Protein AF-A0A2W2GWB9-F1 (afdb_monomer)

Solvent-accessible surface area (backbone atoms only — not comparable to full-atom values): 9248 Å² total; per-residue (Å²): 59,29,46,49,75,64,19,50,53,48,53,52,51,44,53,74,73,59,57,71,71,45,70,33,27,20,100,53,52,68,44,8,42,50,48,20,54,56,48,25,78,72,70,47,87,78,30,43,37,54,41,55,74,90,44,44,60,66,52,50,63,69,45,68,56,49,50,40,38,51,68,52,32,22,84,94,33,71,53,55,87,60,70,65,84,42,62,55,62,74,22,37,41,37,34,60,52,44,61,44,62,70,31,62,53,48,54,52,34,43,76,50,51,22,50,67,44,52,12,52,62,60,58,36,50,54,48,30,52,50,46,22,72,76,69,74,48,83,57,64,47,67,63,49,41,55,53,51,48,66,63,62,73,47,78,78,75,76,78,75,80,80,74,88,79,135

InterPro domains:
  IPR022893 Shikimate dehydrogenase family [PTHR21089] (1-142)
  IPR036291 NAD(P)-binding domain superfamily [SSF51735] (2-149)
  IPR041121 SDH, C-terminal [PF18317] (121-146)

Radius of gyration: 18.31 Å; Cα contacts (8 Å, |Δi|>4): 247; chains: 1; bounding box: 36×64×38 Å

Sequence (166 aa):
MGAGGGGAAVAYALLNLGVERLTVVDVEPRRAESLARKMDGRFGGSRVHAGLTSDLAALISRADGVVNATPIGMAAHPGVPFSPRLLRSGQWVTDLIYAPAETRLLHEAGKLGCRTINGGGMLVHQAAEAFRHFTGIRADAERMLAHFLSRTARPRALSLSADGRR

Mean predicted aligned error: 5.8 Å

Organism: NCBI:txid2666298

pLDDT: mean 91.96, std 14.72, range [38.88, 98.62]

Secondary structure (DSSP, 8-state):
---SHHHHHHHHHHHHTT-S-EEEE-SSHHHHHHHHHHHHHHH-TT-EEEE-GGGHHHHHTT-SEEEE-SSBTBTTB-S-SS-GGG--TT-EEEES--SSSS-HHHHHHHHTT-EEE-THHHHHHHHHHHHHHHHSPPP-HHHHHHHHHHHHSS------------

Structure (mmCIF, N/CA/C/O backbone):
data_AF-A0A2W2GWB9-F1
#
_entry.id   AF-A0A2W2GWB9-F1
#
loop_
_atom_site.group_PDB
_atom_site.id
_atom_site.type_symbol
_atom_site.label_atom_id
_atom_site.label_alt_id
_atom_site.label_comp_id
_atom_site.label_asym_id
_atom_site.label_entity_id
_atom_site.label_seq_id
_atom_site.pdbx_PDB_ins_code
_atom_site.Cartn_x
_atom_site.Cartn_y
_atom_site.Cartn_z
_atom_site.occupancy
_atom_site.B_iso_or_equiv
_atom_site.auth_seq_id
_atom_site.auth_comp_id
_atom_site.auth_asym_id
_atom_site.auth_atom_id
_atom_site.pdbx_PDB_model_num
ATOM 1 N N . MET A 1 1 ? 5.992 -3.970 -0.033 1.00 97.75 1 MET A N 1
ATOM 2 C CA . MET A 1 1 ? 7.288 -3.287 -0.234 1.00 97.75 1 MET A CA 1
ATOM 3 C C . MET A 1 1 ? 7.350 -2.077 0.676 1.00 97.75 1 MET A C 1
ATOM 5 O O . MET A 1 1 ? 6.459 -1.249 0.579 1.00 97.75 1 MET A O 1
ATOM 9 N N . GLY A 1 2 ? 8.363 -1.968 1.532 1.00 98.12 2 GLY A N 1
ATOM 10 C CA . GLY A 1 2 ? 8.505 -0.901 2.524 1.00 98.12 2 GLY A CA 1
ATOM 11 C C . GLY A 1 2 ? 7.940 -1.288 3.892 1.00 98.12 2 GLY A C 1
ATOM 12 O O . GLY A 1 2 ? 6.787 -1.696 4.006 1.00 98.12 2 GLY A O 1
ATOM 13 N N . ALA A 1 3 ? 8.761 -1.135 4.927 1.00 98.38 3 ALA A N 1
ATOM 14 C CA . ALA A 1 3 ? 8.473 -1.435 6.330 1.00 98.38 3 ALA A CA 1
ATOM 15 C C . ALA A 1 3 ? 8.527 -0.176 7.223 1.00 98.38 3 ALA A C 1
ATOM 17 O O . ALA A 1 3 ? 8.640 -0.271 8.444 1.00 98.38 3 ALA A O 1
ATOM 18 N N . GLY A 1 4 ? 8.452 1.017 6.618 1.00 97.38 4 GLY A N 1
ATOM 19 C CA . GLY A 1 4 ? 8.261 2.282 7.334 1.00 97.38 4 GLY A CA 1
ATOM 20 C C . GLY A 1 4 ? 6.841 2.440 7.899 1.00 97.38 4 GLY A C 1
ATOM 21 O O . GLY A 1 4 ? 6.037 1.512 7.864 1.00 97.38 4 GLY A O 1
ATOM 22 N N . GLY A 1 5 ? 6.500 3.641 8.382 1.00 96.94 5 GLY A N 1
ATOM 23 C CA . GLY A 1 5 ? 5.206 3.910 9.033 1.00 96.94 5 GLY A CA 1
ATOM 24 C C . GLY A 1 5 ? 3.980 3.533 8.189 1.00 96.94 5 GLY A C 1
ATOM 25 O O . GLY A 1 5 ? 3.096 2.830 8.676 1.00 96.94 5 GLY A O 1
ATOM 26 N N . GLY A 1 6 ? 3.957 3.919 6.907 1.00 96.12 6 GLY A N 1
ATOM 27 C CA . GLY A 1 6 ? 2.881 3.537 5.982 1.00 96.12 6 GLY A CA 1
ATOM 28 C C . GLY A 1 6 ? 2.805 2.025 5.750 1.00 96.12 6 GLY A C 1
ATOM 29 O O . GLY A 1 6 ? 1.724 1.444 5.807 1.00 96.12 6 GLY A O 1
ATOM 30 N N . GLY A 1 7 ? 3.956 1.365 5.587 1.00 97.81 7 GLY A N 1
ATOM 31 C CA . GLY A 1 7 ? 4.035 -0.092 5.455 1.00 97.81 7 GLY A CA 1
ATOM 32 C C . GLY A 1 7 ? 3.510 -0.827 6.690 1.00 97.81 7 GLY A C 1
ATOM 33 O O 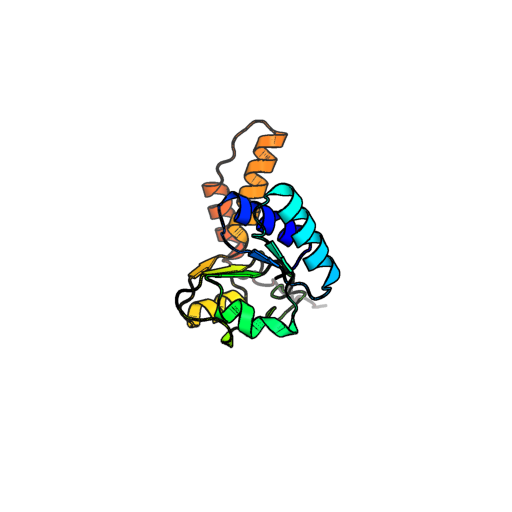. GLY A 1 7 ? 2.776 -1.802 6.557 1.00 97.81 7 GLY A O 1
ATOM 34 N N . ALA A 1 8 ? 3.807 -0.322 7.890 1.00 98.25 8 ALA A N 1
ATOM 35 C CA . ALA A 1 8 ? 3.291 -0.875 9.138 1.00 98.25 8 ALA A CA 1
ATOM 36 C C . ALA A 1 8 ? 1.764 -0.732 9.263 1.00 98.25 8 ALA A C 1
ATOM 38 O O . ALA A 1 8 ? 1.098 -1.681 9.679 1.00 98.25 8 ALA A O 1
ATOM 39 N N . ALA A 1 9 ? 1.204 0.417 8.871 1.00 97.44 9 ALA A N 1
ATOM 40 C CA . ALA A 1 9 ? -0.244 0.634 8.864 1.00 97.44 9 ALA A CA 1
ATOM 41 C C . ALA A 1 9 ? -0.960 -0.299 7.873 1.00 97.44 9 ALA A C 1
ATOM 43 O O . ALA A 1 9 ? -1.984 -0.893 8.208 1.00 97.44 9 ALA A O 1
ATOM 44 N N . VAL A 1 10 ? -0.396 -0.491 6.676 1.00 97.44 10 VAL A N 1
ATOM 45 C CA . VAL A 1 10 ? -0.967 -1.401 5.673 1.00 97.44 10 VAL A CA 1
ATOM 46 C C . VAL A 1 10 ? -0.843 -2.860 6.094 1.00 97.44 10 VAL A C 1
ATOM 48 O O . VAL A 1 10 ? -1.802 -3.610 5.945 1.00 97.44 10 VAL A O 1
ATOM 51 N N . ALA A 1 11 ? 0.301 -3.267 6.650 1.00 98.19 11 ALA A N 1
ATOM 52 C CA . ALA A 1 11 ? 0.482 -4.617 7.175 1.00 98.19 11 ALA A CA 1
ATOM 53 C C . ALA A 1 11 ? -0.590 -4.948 8.221 1.00 98.19 11 ALA A C 1
ATOM 55 O O . ALA A 1 11 ? -1.246 -5.984 8.128 1.00 98.19 11 ALA A O 1
ATOM 56 N N . TYR A 1 12 ? -0.828 -4.024 9.158 1.00 97.94 12 TYR A N 1
ATOM 57 C CA . TYR A 1 12 ? -1.902 -4.142 10.139 1.00 97.94 12 TYR A CA 1
ATOM 58 C C . TYR A 1 12 ? -3.275 -4.288 9.470 1.00 97.94 12 TYR A C 1
ATOM 60 O O . TYR A 1 12 ? -4.035 -5.191 9.815 1.00 97.94 12 TYR A O 1
ATOM 68 N N . ALA A 1 13 ? -3.598 -3.411 8.514 1.00 96.81 13 ALA A N 1
ATOM 69 C CA . ALA A 1 13 ? -4.893 -3.412 7.840 1.00 96.81 13 ALA A CA 1
ATOM 70 C C . ALA A 1 13 ? -5.144 -4.717 7.066 1.00 96.81 13 ALA A C 1
ATOM 72 O O . ALA A 1 13 ? -6.208 -5.313 7.212 1.00 96.81 13 ALA A O 1
ATOM 73 N N . LEU A 1 14 ? -4.158 -5.205 6.306 1.00 97.19 14 LEU A N 1
ATOM 74 C CA . LEU A 1 14 ? -4.260 -6.460 5.554 1.00 97.19 14 LEU A CA 1
ATOM 75 C C . LEU A 1 14 ? -4.466 -7.670 6.474 1.00 97.19 14 LEU A C 1
ATOM 77 O O . LEU A 1 14 ? -5.289 -8.534 6.180 1.00 97.19 14 LEU A O 1
ATOM 81 N N . LEU A 1 15 ? -3.757 -7.724 7.604 1.00 97.75 15 LEU A N 1
ATOM 82 C CA . LEU A 1 15 ? -3.914 -8.804 8.584 1.00 97.75 15 LEU A CA 1
ATOM 83 C C . LEU A 1 15 ? -5.282 -8.787 9.256 1.00 97.75 15 LEU A C 1
ATOM 85 O O . LEU A 1 15 ? -5.863 -9.852 9.469 1.00 97.75 15 LEU A O 1
ATOM 89 N N . ASN A 1 16 ? -5.810 -7.594 9.530 1.00 96.50 16 ASN A N 1
ATOM 90 C CA . ASN A 1 16 ? -7.157 -7.414 10.058 1.00 96.50 16 ASN A CA 1
ATOM 91 C C . ASN A 1 16 ? -8.246 -7.798 9.042 1.00 96.50 16 ASN A C 1
ATOM 93 O O . ASN A 1 16 ? -9.301 -8.281 9.433 1.00 96.50 16 ASN A O 1
ATOM 97 N N . LEU A 1 17 ? -7.984 -7.612 7.745 1.00 96.12 17 LEU A N 1
ATOM 98 C CA . LEU A 1 17 ? -8.861 -8.048 6.652 1.00 96.12 17 LEU A CA 1
ATOM 99 C C . LEU A 1 17 ? -8.757 -9.551 6.347 1.00 96.12 17 LEU A C 1
ATOM 101 O O . LEU A 1 17 ? -9.471 -10.040 5.477 1.00 96.12 17 LEU A O 1
ATOM 105 N N . GLY A 1 18 ? -7.893 -10.285 7.054 1.00 96.19 18 GLY A N 1
ATOM 106 C CA . GLY A 1 18 ? -7.798 -11.737 6.929 1.00 96.19 18 GLY A CA 1
ATOM 107 C C . GLY A 1 18 ? -6.824 -12.227 5.862 1.00 96.19 18 GLY A C 1
ATOM 108 O O . GLY A 1 18 ? -6.967 -13.360 5.419 1.00 96.19 18 GLY A O 1
ATOM 109 N N . VAL A 1 19 ? -5.817 -11.433 5.463 1.00 96.94 19 VAL A N 1
ATOM 110 C CA . VAL A 1 19 ? -4.757 -11.957 4.584 1.00 96.94 19 VAL A CA 1
ATOM 111 C C . VAL A 1 19 ? -4.127 -13.209 5.214 1.00 96.94 19 VAL A C 1
ATOM 113 O O . VAL A 1 19 ? -3.763 -13.217 6.397 1.00 96.94 19 VAL A O 1
ATOM 116 N N . GLU A 1 20 ? -4.030 -14.280 4.430 1.00 96.12 20 GLU A N 1
ATOM 117 C CA . GLU A 1 20 ? -3.523 -15.574 4.901 1.00 96.12 20 GLU A CA 1
ATOM 118 C C . GLU A 1 20 ? -2.000 -15.569 5.039 1.00 96.12 20 GLU A C 1
ATOM 120 O O . GLU A 1 20 ? -1.453 -16.134 5.984 1.00 96.12 20 GLU A O 1
ATOM 125 N N . ARG A 1 21 ? -1.310 -14.891 4.114 1.00 97.50 21 ARG A N 1
ATOM 126 C CA . ARG A 1 21 ? 0.147 -14.761 4.098 1.00 97.50 21 ARG A CA 1
ATOM 127 C C . ARG A 1 21 ? 0.560 -13.356 3.680 1.00 97.50 21 ARG A C 1
ATOM 129 O O . ARG A 1 21 ? 0.237 -12.902 2.586 1.00 97.50 21 ARG A O 1
ATOM 136 N N . LEU A 1 22 ? 1.336 -12.691 4.529 1.00 98.38 22 LEU A N 1
ATOM 137 C CA . LEU A 1 22 ? 1.924 -11.383 4.272 1.00 98.38 22 LEU A CA 1
ATOM 138 C C . LEU A 1 22 ? 3.450 -11.482 4.294 1.00 98.38 22 LEU A C 1
ATOM 140 O O . LEU A 1 22 ? 4.042 -11.768 5.331 1.00 98.38 22 LEU A O 1
ATOM 144 N N . THR A 1 23 ? 4.100 -11.165 3.175 1.00 98.62 23 THR A N 1
ATOM 145 C CA . THR A 1 23 ? 5.557 -10.990 3.142 1.00 98.62 23 THR A CA 1
ATOM 146 C C . THR A 1 23 ? 5.911 -9.510 3.076 1.00 98.62 23 THR A C 1
ATOM 148 O O . THR A 1 23 ? 5.531 -8.797 2.145 1.00 98.62 23 THR A O 1
ATOM 151 N N . VAL A 1 24 ? 6.666 -9.043 4.066 1.00 98.62 24 VAL A N 1
ATOM 152 C CA . VAL A 1 24 ? 7.216 -7.691 4.124 1.00 98.62 24 VAL A CA 1
ATOM 153 C C . VAL A 1 24 ? 8.633 -7.725 3.565 1.00 98.62 24 VAL A C 1
ATOM 155 O O . VAL A 1 24 ? 9.454 -8.523 3.999 1.00 98.62 24 VAL A O 1
ATOM 158 N N . VAL A 1 25 ? 8.928 -6.834 2.623 1.00 98.62 25 VAL A N 1
ATOM 159 C CA . VAL A 1 25 ? 10.274 -6.642 2.068 1.00 98.62 25 VAL A CA 1
ATOM 160 C C . VAL A 1 25 ? 10.629 -5.171 2.183 1.00 98.62 25 VAL A C 1
ATOM 162 O O . VAL A 1 25 ? 9.804 -4.315 1.850 1.00 98.62 25 VAL A O 1
ATOM 165 N N . ASP A 1 26 ? 11.843 -4.885 2.631 1.00 98.56 26 ASP A N 1
ATOM 166 C CA . ASP A 1 26 ? 12.415 -3.545 2.730 1.00 98.56 26 ASP A CA 1
ATOM 167 C C . ASP A 1 26 ? 13.875 -3.584 2.256 1.00 98.56 26 ASP A C 1
ATOM 169 O O . ASP A 1 26 ? 14.515 -4.635 2.307 1.00 98.56 26 ASP A O 1
ATOM 173 N N . VAL A 1 27 ? 14.394 -2.450 1.779 1.00 97.12 27 VAL A N 1
ATOM 174 C CA . VAL A 1 27 ? 15.810 -2.319 1.395 1.00 97.12 27 VAL A CA 1
ATOM 175 C C . VAL A 1 27 ? 16.739 -2.463 2.599 1.00 97.12 27 VAL A C 1
ATOM 177 O O . VAL A 1 27 ? 17.893 -2.840 2.430 1.00 97.12 27 VAL A O 1
ATOM 180 N N . GLU A 1 28 ? 16.231 -2.203 3.807 1.00 97.88 28 GLU A N 1
ATOM 181 C CA . GLU A 1 28 ? 16.879 -2.529 5.071 1.00 97.88 28 GLU A CA 1
ATOM 182 C C . GLU A 1 28 ? 16.205 -3.773 5.691 1.00 97.88 28 GLU A C 1
ATOM 184 O O . GLU A 1 28 ? 15.169 -3.642 6.355 1.00 97.88 28 GLU A O 1
ATOM 189 N N . PRO A 1 29 ? 16.771 -4.991 5.527 1.00 97.81 29 PRO A N 1
ATOM 190 C CA . PRO A 1 29 ? 16.120 -6.248 5.920 1.00 97.81 29 PRO A CA 1
ATOM 191 C C . PRO A 1 29 ? 15.658 -6.281 7.382 1.00 97.81 29 PRO A C 1
ATOM 193 O O . PRO A 1 29 ? 14.567 -6.758 7.693 1.00 97.81 29 PRO A O 1
ATOM 196 N N . ARG A 1 30 ? 16.433 -5.657 8.279 1.00 98.38 30 ARG A N 1
ATOM 197 C CA . ARG A 1 30 ? 16.106 -5.551 9.709 1.00 98.38 30 ARG A CA 1
ATOM 198 C C . ARG A 1 30 ? 14.765 -4.858 9.972 1.00 98.38 30 ARG A C 1
ATOM 200 O O . ARG A 1 30 ? 14.088 -5.205 10.941 1.00 98.38 30 ARG A O 1
ATOM 207 N N . ARG A 1 31 ? 14.349 -3.899 9.133 1.00 98.50 31 ARG A N 1
ATOM 208 C CA . ARG A 1 31 ? 13.034 -3.245 9.262 1.00 98.50 31 ARG A CA 1
ATOM 209 C C . ARG A 1 31 ? 11.904 -4.204 8.921 1.00 98.50 31 ARG A C 1
ATOM 211 O O . ARG A 1 31 ? 10.921 -4.258 9.658 1.00 98.50 31 ARG A O 1
ATOM 218 N N . ALA A 1 32 ? 12.059 -4.977 7.846 1.00 98.56 32 ALA A N 1
ATOM 219 C CA . ALA A 1 32 ? 11.087 -5.991 7.453 1.00 98.56 32 ALA A CA 1
ATOM 220 C C . ALA A 1 32 ? 10.944 -7.073 8.532 1.00 98.56 32 ALA A C 1
ATOM 222 O O . ALA A 1 32 ? 9.827 -7.390 8.932 1.00 98.56 32 ALA A O 1
ATOM 223 N N . GLU A 1 33 ? 12.060 -7.568 9.071 1.00 98.50 33 GLU A N 1
ATOM 224 C CA . GLU A 1 33 ? 12.075 -8.519 10.187 1.00 98.50 33 GLU A CA 1
ATOM 225 C C . GLU A 1 33 ? 11.399 -7.970 11.446 1.00 98.50 33 GLU A C 1
ATOM 227 O O . GLU A 1 33 ? 10.586 -8.653 12.069 1.00 98.50 33 GLU A O 1
ATOM 232 N N . SER A 1 34 ? 11.721 -6.731 11.824 1.00 98.50 34 SER A N 1
ATOM 233 C CA . SER A 1 34 ? 11.127 -6.077 12.991 1.00 98.50 34 SER A CA 1
ATOM 234 C C . SER A 1 34 ? 9.615 -5.918 12.834 1.00 98.50 34 SER A C 1
ATOM 236 O O . SER A 1 34 ? 8.855 -6.265 13.742 1.00 98.50 34 SER A O 1
ATOM 238 N N . LEU A 1 35 ? 9.160 -5.464 11.660 1.00 98.50 35 LEU A N 1
ATOM 239 C CA . LEU A 1 35 ? 7.737 -5.338 11.369 1.00 98.50 35 LEU A CA 1
ATOM 240 C C . LEU A 1 35 ? 7.042 -6.705 11.359 1.00 98.50 35 LEU A C 1
ATOM 242 O O . LEU A 1 35 ? 5.979 -6.835 11.963 1.00 98.50 35 LEU A O 1
ATOM 246 N N . ALA A 1 36 ? 7.645 -7.722 10.740 1.00 98.25 36 ALA A N 1
ATOM 247 C CA . ALA A 1 36 ? 7.091 -9.071 10.705 1.00 98.25 36 ALA A CA 1
ATOM 248 C C . ALA A 1 36 ? 6.914 -9.646 12.117 1.00 98.25 36 ALA A C 1
ATOM 250 O O . ALA A 1 36 ? 5.809 -10.056 12.459 1.00 98.25 36 ALA A O 1
ATOM 251 N N . ARG A 1 37 ? 7.944 -9.567 12.975 1.00 98.00 37 ARG A N 1
ATOM 252 C CA . ARG A 1 37 ? 7.853 -9.991 14.385 1.00 98.00 37 ARG A CA 1
ATOM 253 C C . ARG A 1 37 ? 6.771 -9.234 15.149 1.00 98.00 37 ARG A C 1
ATOM 255 O O . ARG A 1 37 ? 6.009 -9.837 15.897 1.00 98.00 37 ARG A O 1
ATOM 262 N N . LYS A 1 38 ? 6.682 -7.913 14.960 1.00 97.81 38 LYS A N 1
ATOM 263 C CA . LYS A 1 38 ? 5.669 -7.082 15.626 1.00 97.81 38 LYS A CA 1
ATOM 264 C C . LYS A 1 38 ? 4.249 -7.473 15.215 1.00 97.81 38 LYS A C 1
ATOM 266 O O . LYS A 1 38 ? 3.356 -7.494 16.058 1.00 97.81 38 LYS A O 1
ATOM 271 N N . MET A 1 39 ? 4.030 -7.735 13.929 1.00 98.00 39 MET A N 1
ATOM 272 C CA . 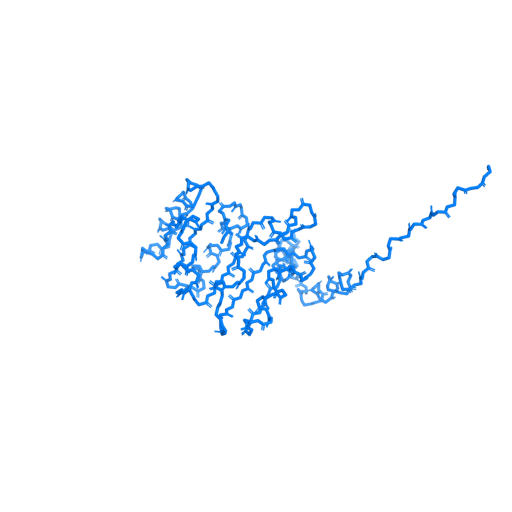MET A 1 39 ? 2.720 -8.137 13.422 1.00 98.00 39 MET A CA 1
ATOM 273 C C . MET A 1 39 ? 2.368 -9.567 13.839 1.00 98.00 39 MET A C 1
ATOM 275 O O . MET A 1 39 ? 1.242 -9.799 14.269 1.00 98.00 39 MET A O 1
ATOM 279 N N . ASP A 1 40 ? 3.323 -10.497 13.790 1.00 95.94 40 ASP A N 1
ATOM 280 C CA . ASP A 1 40 ? 3.122 -11.878 14.238 1.00 95.94 40 ASP A CA 1
ATOM 281 C C . ASP A 1 40 ? 2.789 -11.941 15.735 1.00 95.94 40 ASP A C 1
ATOM 283 O O . ASP A 1 40 ? 1.787 -12.537 16.116 1.00 95.94 40 ASP A O 1
ATOM 287 N N . GLY A 1 41 ? 3.512 -11.196 16.579 1.00 96.06 41 GLY A N 1
ATOM 288 C CA . GLY A 1 41 ? 3.202 -11.099 18.009 1.00 96.06 41 GLY A CA 1
ATOM 289 C C . GLY A 1 41 ? 1.822 -10.502 18.321 1.00 96.06 41 GLY A C 1
ATOM 290 O O . GLY A 1 41 ? 1.304 -10.706 19.416 1.00 96.06 41 GLY A O 1
ATOM 291 N N . ARG A 1 42 ? 1.206 -9.772 17.379 1.00 95.81 42 ARG A N 1
ATOM 292 C CA . ARG A 1 42 ? -0.130 -9.181 17.551 1.00 95.81 42 ARG A CA 1
ATOM 293 C C . ARG A 1 42 ? -1.256 -10.043 16.988 1.00 95.81 42 ARG A C 1
ATOM 295 O O . ARG A 1 42 ? -2.324 -10.097 17.588 1.00 95.81 42 ARG A O 1
ATOM 302 N N . PHE A 1 43 ? -1.053 -10.628 15.815 1.00 95.12 43 PHE A N 1
ATOM 303 C CA . PHE A 1 43 ? -2.100 -11.337 15.078 1.00 95.12 43 PHE A CA 1
ATOM 304 C C . PHE A 1 43 ? -1.987 -12.861 15.177 1.00 95.12 43 PHE A C 1
ATOM 306 O O . PHE A 1 43 ? -2.949 -13.548 14.833 1.00 95.12 43 PHE A O 1
ATOM 313 N N . GLY A 1 44 ? -0.841 -13.379 15.627 1.00 88.69 44 GLY A N 1
ATOM 314 C CA . GLY A 1 44 ? -0.540 -14.803 15.710 1.00 88.69 44 GLY A CA 1
ATOM 315 C C . GLY A 1 44 ? -0.601 -15.537 14.366 1.00 88.69 44 GLY A C 1
ATOM 316 O O . GLY A 1 44 ? -0.840 -14.967 13.295 1.00 88.69 44 GLY A O 1
ATOM 317 N N . GLY A 1 45 ? -0.413 -16.855 14.438 1.00 82.62 45 GLY A N 1
ATOM 318 C CA . GLY A 1 45 ? -0.654 -17.768 13.320 1.00 82.62 45 GLY A CA 1
ATOM 319 C C . GLY A 1 45 ? 0.446 -17.824 12.260 1.00 82.62 45 GLY A C 1
ATOM 320 O O . GLY A 1 45 ? 0.206 -18.404 11.206 1.00 82.62 45 GLY A O 1
ATOM 321 N N . SER A 1 46 ? 1.627 -17.237 12.500 1.00 88.94 46 SER A N 1
ATOM 322 C CA . SER A 1 46 ? 2.785 -17.326 11.594 1.00 88.94 46 SER A CA 1
ATOM 323 C C . SER A 1 46 ? 2.483 -16.866 10.163 1.00 88.94 46 SER A C 1
ATOM 325 O O . SER A 1 46 ? 3.067 -17.359 9.199 1.00 88.94 46 SER A O 1
ATOM 327 N N . ARG A 1 47 ? 1.560 -15.906 10.026 1.00 94.56 47 ARG A N 1
ATOM 328 C CA . ARG A 1 47 ? 1.080 -15.383 8.737 1.00 94.56 47 ARG A CA 1
ATOM 329 C C . ARG A 1 47 ? 1.984 -14.306 8.148 1.00 94.56 47 ARG A C 1
ATOM 331 O O . ARG A 1 47 ? 1.792 -13.917 6.998 1.00 94.56 47 ARG A O 1
ATOM 338 N N . VAL A 1 48 ? 2.934 -13.782 8.923 1.00 97.75 48 VAL A N 1
ATOM 339 C CA . VAL A 1 48 ? 3.776 -12.650 8.519 1.00 97.75 48 VAL A CA 1
ATOM 340 C C . VAL A 1 48 ? 5.228 -13.077 8.425 1.00 97.75 48 VAL A C 1
ATOM 342 O O . VAL A 1 48 ? 5.794 -13.619 9.370 1.00 97.75 48 VAL A O 1
ATOM 345 N N . HIS A 1 49 ? 5.851 -12.784 7.291 1.00 98.00 49 HIS A N 1
ATOM 346 C CA . HIS A 1 49 ? 7.237 -13.136 7.017 1.00 98.00 49 HIS A CA 1
ATOM 347 C C . HIS A 1 49 ? 8.020 -11.911 6.562 1.00 98.00 49 HIS A C 1
ATOM 349 O O . HIS A 1 49 ? 7.492 -11.046 5.863 1.00 98.00 49 HIS A O 1
ATOM 355 N N . ALA A 1 50 ? 9.300 -11.862 6.912 1.00 98.31 50 ALA A N 1
ATOM 356 C CA . ALA A 1 50 ? 10.242 -10.970 6.256 1.00 98.31 50 ALA A CA 1
ATOM 357 C C . ALA A 1 50 ? 10.821 -11.675 5.026 1.00 98.31 50 ALA A C 1
ATOM 359 O O . ALA A 1 50 ? 11.168 -12.851 5.094 1.00 98.31 50 ALA A O 1
ATOM 360 N N . GLY A 1 51 ? 10.893 -10.964 3.907 1.00 97.75 51 GLY A N 1
ATOM 361 C CA . GLY A 1 51 ? 11.563 -11.411 2.691 1.00 97.75 51 GLY A CA 1
ATOM 362 C C . GLY A 1 51 ? 12.716 -10.482 2.330 1.00 97.75 51 GLY A C 1
ATOM 363 O O . GLY A 1 51 ? 12.764 -9.331 2.774 1.00 97.75 51 GLY A O 1
ATOM 364 N N . LEU A 1 52 ? 13.629 -10.978 1.499 1.00 98.00 52 LEU A N 1
ATOM 365 C CA . LEU A 1 52 ? 14.756 -10.204 0.992 1.00 98.00 52 LEU A CA 1
ATOM 366 C C . LEU A 1 52 ? 14.436 -9.593 -0.372 1.00 98.00 52 LEU A C 1
ATOM 368 O O . LEU A 1 52 ? 13.614 -10.098 -1.140 1.00 98.00 52 LEU A O 1
ATOM 372 N N . THR A 1 53 ? 15.128 -8.506 -0.703 1.00 96.69 53 THR A N 1
ATOM 373 C CA . THR A 1 53 ? 15.035 -7.876 -2.027 1.00 96.69 53 THR A CA 1
ATOM 374 C C . THR A 1 53 ? 15.529 -8.797 -3.148 1.00 96.69 53 THR A C 1
ATOM 376 O O . THR A 1 53 ? 15.010 -8.724 -4.260 1.00 96.69 53 THR A O 1
ATOM 379 N N . SER A 1 54 ? 16.467 -9.706 -2.855 1.00 96.94 54 SER A N 1
ATOM 380 C CA . SER A 1 54 ? 16.930 -10.755 -3.778 1.00 96.94 54 SER A CA 1
ATOM 381 C C . SER A 1 54 ? 15.820 -11.719 -4.198 1.00 96.94 54 SER A C 1
ATOM 383 O O . SER A 1 54 ? 15.860 -12.259 -5.301 1.00 96.94 54 SER A O 1
ATOM 385 N N . ASP A 1 55 ? 14.801 -11.894 -3.356 1.00 97.12 55 ASP A N 1
ATOM 386 C CA . ASP A 1 55 ? 13.773 -12.921 -3.537 1.00 97.12 55 ASP A CA 1
ATOM 387 C C . ASP A 1 55 ? 12.508 -12.366 -4.205 1.00 97.12 55 ASP A C 1
ATOM 389 O O . ASP A 1 55 ? 11.531 -13.092 -4.404 1.00 97.12 55 ASP A O 1
ATOM 393 N N . LEU A 1 56 ? 12.501 -11.079 -4.579 1.00 96.88 56 LEU A N 1
ATOM 394 C CA . LEU A 1 56 ? 11.315 -10.388 -5.095 1.00 96.88 56 LEU A CA 1
ATOM 395 C C . LEU A 1 56 ? 10.669 -11.100 -6.279 1.00 96.88 56 LEU A C 1
ATOM 397 O O . LEU A 1 56 ? 9.445 -11.160 -6.347 1.00 96.88 56 LEU A O 1
ATOM 401 N N . ALA A 1 57 ? 11.463 -11.667 -7.188 1.00 97.06 57 ALA A N 1
ATOM 402 C CA . ALA A 1 57 ? 10.928 -12.409 -8.324 1.00 97.06 57 ALA A CA 1
ATOM 403 C C . ALA A 1 57 ? 10.087 -13.615 -7.872 1.00 97.06 57 ALA A C 1
ATOM 405 O O . ALA A 1 57 ? 8.963 -13.800 -8.339 1.00 97.06 57 ALA A O 1
ATOM 406 N N . ALA A 1 58 ? 10.586 -14.402 -6.917 1.00 97.44 58 ALA A N 1
ATOM 407 C CA . ALA A 1 58 ? 9.875 -15.559 -6.379 1.00 97.44 58 ALA A CA 1
ATOM 408 C C . ALA A 1 58 ? 8.661 -15.151 -5.526 1.00 97.44 58 ALA A C 1
ATOM 410 O O . ALA A 1 58 ? 7.607 -15.777 -5.613 1.00 97.44 58 ALA A O 1
ATOM 411 N N . LEU A 1 59 ? 8.787 -14.085 -4.733 1.00 97.88 59 LEU A N 1
ATOM 412 C CA . LEU A 1 59 ? 7.712 -13.597 -3.866 1.00 97.88 59 LEU A CA 1
ATOM 413 C C . LEU A 1 59 ? 6.551 -13.005 -4.675 1.00 97.88 59 LEU A C 1
ATOM 415 O O . LEU A 1 59 ? 5.397 -13.387 -4.484 1.00 97.88 59 LEU A O 1
ATOM 419 N N . ILE A 1 60 ? 6.845 -12.113 -5.624 1.00 97.88 60 ILE A N 1
ATOM 420 C CA . ILE A 1 60 ? 5.829 -11.456 -6.457 1.00 97.88 60 ILE A CA 1
ATOM 421 C C . ILE A 1 60 ? 5.174 -12.465 -7.405 1.00 97.88 60 ILE A C 1
ATOM 423 O O . ILE A 1 60 ? 3.958 -12.414 -7.602 1.00 97.88 60 ILE A O 1
ATOM 427 N N . SER A 1 61 ? 5.941 -13.423 -7.944 1.00 95.12 61 SER A N 1
ATOM 428 C CA . SER A 1 61 ? 5.408 -14.468 -8.833 1.00 95.12 61 SER A CA 1
ATOM 429 C C . SER A 1 61 ? 4.434 -15.443 -8.152 1.00 95.12 61 SER A C 1
ATOM 431 O O . SER A 1 61 ? 3.755 -16.203 -8.839 1.00 95.12 61 SER A O 1
ATOM 433 N N . ARG A 1 62 ? 4.337 -15.429 -6.817 1.00 95.25 62 ARG A N 1
ATOM 434 C CA . ARG A 1 62 ? 3.450 -16.310 -6.035 1.00 95.25 62 ARG A CA 1
ATOM 435 C C . ARG A 1 62 ? 2.355 -15.572 -5.271 1.00 95.25 62 ARG A C 1
ATOM 437 O O .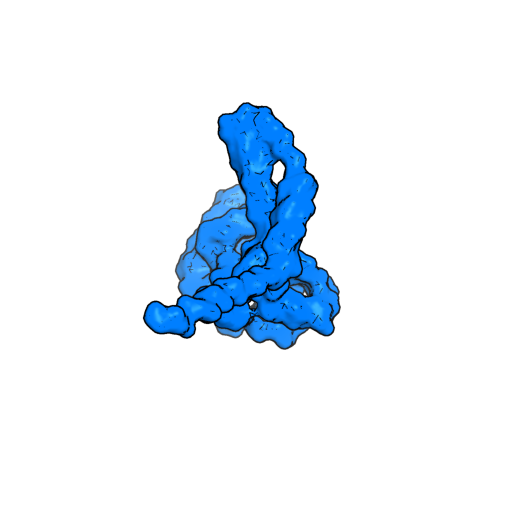 ARG A 1 62 ? 1.422 -16.214 -4.815 1.00 95.25 62 ARG A O 1
ATOM 444 N N . ALA A 1 63 ? 2.460 -14.254 -5.128 1.00 97.81 63 ALA A N 1
ATOM 445 C CA . ALA A 1 63 ? 1.464 -13.453 -4.426 1.00 97.81 63 ALA A CA 1
ATOM 446 C C . ALA A 1 63 ? 0.200 -13.232 -5.272 1.00 97.81 63 ALA A C 1
ATOM 448 O O . ALA A 1 63 ? 0.279 -13.160 -6.502 1.00 97.81 63 ALA A O 1
ATOM 449 N N . ASP A 1 64 ? -0.938 -13.022 -4.612 1.00 98.31 64 ASP A N 1
ATOM 450 C CA . ASP A 1 64 ? -2.182 -12.557 -5.246 1.00 98.31 64 ASP A CA 1
ATOM 451 C C . ASP A 1 64 ? -2.182 -11.042 -5.483 1.00 98.31 64 ASP A C 1
ATOM 453 O O . ASP A 1 64 ? -2.882 -10.532 -6.361 1.00 98.31 64 ASP A O 1
ATOM 457 N N . GLY A 1 65 ? -1.359 -10.306 -4.733 1.00 98.19 65 GLY A N 1
ATOM 458 C CA . GLY A 1 65 ? -1.148 -8.891 -4.977 1.00 98.19 65 GLY A CA 1
ATOM 459 C C . GLY A 1 65 ? 0.021 -8.270 -4.230 1.00 98.19 65 GLY A C 1
ATOM 460 O O . GLY A 1 65 ? 0.687 -8.909 -3.414 1.00 98.19 65 GLY A O 1
ATOM 461 N N . VAL A 1 66 ? 0.305 -7.016 -4.576 1.00 98.38 66 VAL A N 1
ATOM 462 C CA . VAL A 1 66 ? 1.502 -6.295 -4.135 1.00 98.38 66 VAL A CA 1
ATOM 463 C C . VAL A 1 66 ? 1.146 -4.881 -3.692 1.00 98.38 66 VAL A C 1
ATOM 465 O O . VAL A 1 66 ? 0.444 -4.155 -4.391 1.00 98.38 66 VAL A O 1
ATOM 468 N N . VAL A 1 67 ? 1.695 -4.469 -2.548 1.00 98.50 67 VAL A N 1
ATOM 469 C CA . VAL A 1 67 ? 1.622 -3.089 -2.051 1.00 98.50 67 VAL A CA 1
ATOM 470 C C . VAL A 1 67 ? 2.983 -2.405 -2.176 1.00 98.50 67 VAL A C 1
ATOM 472 O O . VAL A 1 67 ? 3.974 -2.891 -1.612 1.00 98.50 67 VAL A O 1
ATOM 475 N N . ASN A 1 68 ? 3.030 -1.247 -2.835 1.00 98.50 68 ASN A N 1
ATOM 476 C CA . ASN A 1 68 ? 4.120 -0.286 -2.688 1.00 98.50 68 ASN A CA 1
ATOM 477 C C . ASN A 1 68 ? 3.831 0.681 -1.532 1.00 98.50 68 ASN A C 1
ATOM 479 O O . ASN A 1 68 ? 2.938 1.513 -1.620 1.00 98.50 68 ASN A O 1
ATOM 483 N N . ALA A 1 69 ? 4.607 0.572 -0.457 1.00 98.19 69 ALA A N 1
ATOM 484 C CA . ALA A 1 69 ? 4.635 1.505 0.669 1.00 98.19 69 ALA A CA 1
ATOM 485 C C . ALA A 1 69 ? 6.002 2.213 0.783 1.00 98.19 69 ALA A C 1
ATOM 487 O O . ALA A 1 69 ? 6.380 2.688 1.855 1.00 98.19 69 ALA A O 1
ATOM 488 N N . THR A 1 70 ? 6.771 2.238 -0.310 1.00 98.12 70 THR A N 1
ATOM 489 C CA . THR A 1 70 ? 8.025 2.995 -0.432 1.00 98.12 70 THR A CA 1
ATOM 490 C C . THR A 1 70 ? 7.755 4.343 -1.108 1.00 98.12 70 THR A C 1
ATOM 492 O O . THR A 1 70 ? 6.729 4.490 -1.769 1.00 98.12 70 THR A O 1
ATOM 495 N N . PRO A 1 71 ? 8.668 5.325 -1.015 1.00 97.00 71 PRO A N 1
ATOM 496 C CA . PRO A 1 71 ? 8.518 6.570 -1.765 1.00 97.00 71 PRO A CA 1
ATOM 497 C C . PRO A 1 71 ? 8.822 6.420 -3.269 1.00 97.00 71 PRO A C 1
ATOM 499 O O . PRO A 1 71 ? 8.612 7.366 -4.024 1.00 97.00 71 PRO A O 1
ATOM 502 N N . ILE A 1 72 ? 9.326 5.266 -3.730 1.00 98.00 72 ILE A N 1
ATOM 503 C CA . ILE A 1 72 ? 9.718 5.065 -5.131 1.00 98.00 72 ILE A CA 1
ATOM 504 C C . ILE A 1 72 ? 8.478 5.095 -6.029 1.00 98.00 72 ILE A C 1
ATOM 506 O O . ILE A 1 72 ? 7.590 4.255 -5.895 1.00 98.00 72 ILE A O 1
ATOM 510 N N . GLY A 1 73 ? 8.443 6.054 -6.952 1.00 96.75 73 GLY A N 1
ATOM 511 C CA . GLY A 1 73 ? 7.290 6.399 -7.786 1.00 96.75 73 GLY A CA 1
ATOM 512 C C . GLY A 1 73 ? 6.825 7.849 -7.595 1.00 96.75 73 GLY A C 1
ATOM 513 O O . GLY A 1 73 ? 6.103 8.371 -8.443 1.00 96.75 73 GLY A O 1
ATOM 514 N N . MET A 1 74 ? 7.260 8.519 -6.520 1.00 95.81 74 MET A N 1
ATOM 515 C CA . MET A 1 74 ? 7.023 9.949 -6.297 1.00 95.81 74 MET A CA 1
ATOM 516 C C . MET A 1 74 ? 7.882 10.801 -7.239 1.00 95.81 74 MET A C 1
ATOM 518 O O . MET A 1 74 ? 8.950 10.377 -7.670 1.00 95.81 74 MET A O 1
ATOM 522 N N . ALA A 1 75 ? 7.488 12.056 -7.478 1.00 93.06 75 ALA A N 1
ATOM 523 C CA . ALA A 1 75 ? 8.287 12.991 -8.282 1.00 93.06 75 ALA A CA 1
ATOM 524 C C . ALA A 1 75 ? 9.719 13.189 -7.737 1.00 93.06 75 ALA A C 1
ATOM 526 O O . ALA A 1 75 ? 10.668 13.255 -8.512 1.00 93.06 75 ALA A O 1
ATOM 527 N N . ALA A 1 76 ? 9.880 13.228 -6.409 1.00 95.44 76 ALA A N 1
ATOM 528 C CA . ALA A 1 76 ? 11.187 13.329 -5.747 1.00 95.44 76 ALA A CA 1
ATOM 529 C C . ALA A 1 76 ? 11.985 12.008 -5.744 1.00 95.44 76 ALA A C 1
ATOM 531 O O . ALA A 1 76 ? 13.182 12.008 -5.475 1.00 95.44 76 ALA A O 1
ATOM 532 N N . HIS A 1 77 ? 11.329 10.884 -6.038 1.00 96.44 77 HIS A N 1
ATOM 533 C CA . HIS A 1 77 ? 11.909 9.542 -6.018 1.00 96.44 77 HIS A CA 1
ATOM 534 C C . HIS A 1 77 ? 11.422 8.754 -7.244 1.00 96.44 77 HIS A C 1
ATOM 536 O O . HIS A 1 77 ? 10.647 7.801 -7.105 1.00 96.44 77 HIS A O 1
ATOM 542 N N . PRO A 1 78 ? 11.808 9.174 -8.461 1.00 95.56 78 PRO A N 1
ATOM 543 C CA . PRO A 1 78 ? 11.287 8.590 -9.688 1.00 95.56 78 PRO A CA 1
ATOM 544 C C . PRO A 1 78 ? 11.709 7.123 -9.833 1.00 95.56 78 PRO A C 1
ATOM 546 O O . PRO A 1 78 ? 12.769 6.713 -9.365 1.00 95.56 78 PRO A O 1
ATOM 549 N N . GLY A 1 79 ? 10.895 6.334 -10.536 1.00 96.69 79 GLY A N 1
ATOM 550 C CA . GLY A 1 79 ? 11.197 4.937 -10.845 1.00 96.69 79 GLY A CA 1
ATOM 551 C C . GLY A 1 79 ? 10.086 3.978 -10.440 1.00 96.69 79 GLY A C 1
ATOM 552 O O . GLY A 1 79 ? 8.916 4.352 -10.372 1.00 96.69 79 GLY A O 1
ATOM 553 N N . VAL A 1 80 ? 10.467 2.721 -10.225 1.00 97.69 80 VAL A N 1
ATOM 554 C CA . VAL A 1 80 ? 9.590 1.635 -9.772 1.00 97.69 80 VAL A CA 1
ATOM 555 C C . VAL A 1 80 ? 10.300 0.853 -8.662 1.00 97.69 80 VAL A C 1
ATOM 557 O O . VAL A 1 80 ? 11.512 0.654 -8.761 1.00 97.69 80 VAL A O 1
ATOM 560 N N . PRO A 1 81 ? 9.590 0.405 -7.609 1.00 96.56 81 PRO A N 1
ATOM 561 C CA . PRO A 1 81 ? 10.205 -0.301 -6.478 1.00 96.56 81 PRO A CA 1
ATOM 562 C C . PRO A 1 81 ? 10.701 -1.712 -6.839 1.00 96.56 81 PRO A C 1
ATOM 564 O O . PRO A 1 81 ? 11.465 -2.312 -6.089 1.00 96.56 81 PRO A O 1
ATOM 567 N N . PHE A 1 82 ? 10.241 -2.256 -7.967 1.00 97.06 82 PHE A N 1
ATOM 568 C CA . PHE A 1 82 ? 10.663 -3.522 -8.560 1.00 97.06 82 PHE A CA 1
ATOM 569 C C . PHE A 1 82 ? 10.305 -3.519 -10.054 1.00 97.06 82 PHE A C 1
ATOM 571 O O . PHE A 1 82 ? 9.521 -2.686 -10.509 1.00 97.06 82 PHE A O 1
ATOM 578 N N . SER A 1 83 ? 10.862 -4.455 -10.827 1.00 97.31 83 SER A N 1
ATOM 579 C CA . SER A 1 83 ? 10.531 -4.597 -12.250 1.00 97.31 83 SER A CA 1
ATOM 580 C C . SER A 1 83 ? 9.065 -5.027 -12.434 1.00 97.31 83 SER A C 1
ATOM 582 O O . SER A 1 83 ? 8.714 -6.122 -11.989 1.00 97.31 83 SER A O 1
ATOM 584 N N . PRO A 1 84 ? 8.209 -4.254 -13.137 1.00 96.94 84 PRO A N 1
ATOM 585 C CA . PRO A 1 84 ? 6.815 -4.640 -13.374 1.00 96.94 84 PRO A CA 1
ATOM 586 C C . PRO A 1 84 ? 6.665 -5.969 -14.123 1.00 96.94 84 PRO A C 1
ATOM 588 O O . PRO A 1 84 ? 5.644 -6.628 -13.990 1.00 96.94 84 PRO A O 1
ATOM 591 N N . ARG A 1 85 ? 7.706 -6.422 -14.838 1.00 96.19 85 ARG A N 1
ATOM 592 C CA . ARG A 1 85 ? 7.735 -7.729 -15.522 1.00 96.19 85 ARG A CA 1
ATOM 593 C C . ARG A 1 85 ? 7.612 -8.930 -14.578 1.00 96.19 85 ARG A C 1
ATOM 595 O O . ARG A 1 85 ? 7.401 -10.037 -15.052 1.00 96.19 85 ARG A O 1
ATOM 602 N N . LEU A 1 86 ? 7.78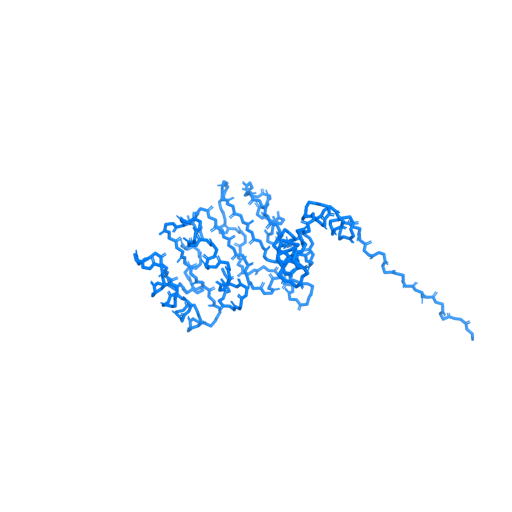1 -8.728 -13.270 1.00 97.50 86 LEU A N 1
ATOM 603 C CA . LEU A 1 86 ? 7.574 -9.769 -12.259 1.00 97.50 86 LEU A CA 1
ATOM 604 C C . LEU A 1 86 ? 6.084 -10.032 -11.980 1.00 97.50 86 LEU A C 1
ATOM 606 O O . LEU A 1 86 ? 5.748 -11.055 -11.382 1.00 97.50 86 LEU A O 1
ATOM 610 N N . LEU A 1 87 ? 5.203 -9.111 -12.381 1.00 98.25 87 LEU A N 1
ATOM 611 C CA . LEU A 1 87 ? 3.762 -9.228 -12.198 1.00 98.25 87 LEU A CA 1
ATOM 612 C C . LEU A 1 87 ? 3.143 -10.200 -13.209 1.00 98.25 87 LEU A C 1
ATOM 614 O O . LEU A 1 87 ? 3.653 -10.408 -14.309 1.00 98.25 87 LEU A O 1
ATOM 618 N N . ARG A 1 88 ? 2.001 -10.769 -12.828 1.00 96.69 88 ARG A N 1
ATOM 619 C CA . ARG A 1 88 ? 1.144 -11.621 -13.656 1.00 96.69 88 ARG A CA 1
ATOM 620 C C . ARG A 1 88 ? -0.244 -10.994 -13.762 1.00 96.69 88 ARG A C 1
ATOM 622 O O . ARG A 1 88 ? -0.715 -10.345 -12.825 1.00 96.69 88 ARG A O 1
ATOM 629 N N . SER A 1 89 ? -0.909 -11.242 -14.886 1.00 96.50 89 SER A N 1
ATOM 630 C CA . SER A 1 89 ? -2.318 -10.881 -15.073 1.00 96.50 89 SER A CA 1
ATOM 631 C C . SER A 1 89 ? -3.188 -11.444 -13.939 1.00 96.50 89 SER A C 1
ATOM 633 O O . SER A 1 89 ? -2.909 -12.521 -13.409 1.00 96.50 89 SER A O 1
ATOM 635 N N . GLY A 1 90 ? -4.221 -10.698 -13.539 1.00 94.81 90 GLY A N 1
ATOM 636 C CA . GLY A 1 90 ? -5.145 -11.076 -12.463 1.00 94.81 90 GLY A CA 1
ATOM 637 C C . GLY A 1 90 ? -4.691 -10.707 -11.045 1.00 94.81 90 GLY A C 1
ATOM 638 O O . GLY A 1 90 ? -5.536 -10.621 -10.149 1.00 94.81 90 GLY A O 1
ATOM 639 N N . GLN A 1 91 ? -3.403 -10.404 -10.833 1.00 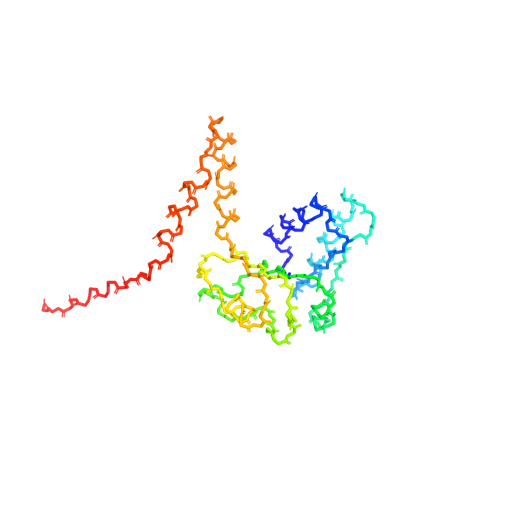98.31 91 GLN A N 1
ATOM 640 C CA . GLN A 1 91 ? -2.941 -9.842 -9.561 1.00 98.31 91 GLN A CA 1
ATOM 641 C C . GLN A 1 91 ? -3.565 -8.467 -9.300 1.00 98.31 91 GLN A C 1
ATOM 643 O O . GLN A 1 91 ? -3.937 -7.743 -10.229 1.00 98.31 91 GLN A O 1
ATOM 648 N N . TRP A 1 92 ? -3.643 -8.070 -8.032 1.00 98.38 92 TRP A N 1
ATOM 649 C CA . TRP A 1 92 ? -3.898 -6.675 -7.674 1.00 98.38 92 TRP A CA 1
ATOM 650 C C . TRP A 1 92 ? -2.603 -5.963 -7.268 1.00 98.38 92 TRP A C 1
ATOM 652 O O . TRP A 1 92 ? -1.717 -6.545 -6.646 1.00 98.38 92 TRP A O 1
ATOM 662 N N . VAL A 1 93 ? -2.478 -4.688 -7.620 1.00 98.50 93 VAL A N 1
ATOM 663 C CA . VAL A 1 93 ? -1.336 -3.845 -7.256 1.00 98.50 93 VAL A CA 1
ATOM 664 C C . VAL A 1 93 ? -1.862 -2.548 -6.670 1.00 98.50 93 VAL A C 1
ATOM 666 O O . VAL A 1 93 ? -2.655 -1.853 -7.301 1.00 98.50 93 VAL A O 1
ATOM 669 N N . THR A 1 94 ? -1.416 -2.203 -5.468 1.00 97.62 94 THR A N 1
ATOM 670 C CA . THR A 1 94 ? -1.706 -0.894 -4.884 1.00 97.62 94 THR A CA 1
ATOM 671 C C . THR A 1 94 ? -0.438 -0.127 -4.559 1.00 97.62 94 THR A C 1
ATOM 673 O O . THR A 1 94 ? 0.586 -0.700 -4.184 1.00 97.62 94 THR A O 1
ATOM 676 N N . ASP A 1 95 ? -0.511 1.183 -4.740 1.00 97.25 95 ASP A N 1
ATOM 677 C CA . ASP A 1 95 ? 0.546 2.121 -4.403 1.00 97.25 95 ASP A CA 1
ATOM 678 C C . ASP A 1 95 ? 0.018 3.103 -3.361 1.00 97.25 95 ASP A C 1
ATOM 680 O O . ASP A 1 95 ? -1.073 3.644 -3.526 1.00 97.25 95 ASP A O 1
ATOM 684 N N . LEU A 1 96 ? 0.775 3.346 -2.292 1.00 96.50 96 LEU A N 1
ATOM 685 C CA . LEU A 1 96 ? 0.420 4.349 -1.282 1.00 96.50 96 LEU A CA 1
ATOM 686 C C . LEU A 1 96 ? 0.633 5.771 -1.804 1.00 96.50 96 LEU A C 1
ATOM 688 O O . LEU A 1 96 ? 0.142 6.737 -1.217 1.00 96.50 96 LEU A O 1
ATOM 692 N N . ILE A 1 97 ? 1.363 5.905 -2.908 1.00 95.81 97 ILE A N 1
ATOM 693 C CA . ILE A 1 97 ? 1.574 7.172 -3.585 1.00 95.81 97 ILE A CA 1
ATOM 694 C C . ILE A 1 97 ? 0.259 7.622 -4.234 1.00 95.81 97 ILE A C 1
ATOM 696 O O . ILE A 1 97 ? -0.412 6.879 -4.950 1.00 95.81 97 ILE A O 1
ATOM 700 N N . TYR A 1 98 ? -0.101 8.876 -3.971 1.00 92.56 98 TYR A N 1
ATOM 701 C CA . TYR A 1 98 ? -1.278 9.554 -4.528 1.00 92.56 98 TYR A CA 1
ATOM 702 C C . TYR A 1 98 ? -0.917 10.776 -5.389 1.00 92.56 98 TYR A C 1
ATOM 704 O O . TYR A 1 98 ? -1.795 11.406 -5.976 1.00 92.56 98 TYR A O 1
ATOM 712 N N . ALA A 1 99 ? 0.368 11.141 -5.433 1.00 91.44 99 ALA A N 1
ATOM 713 C CA . ALA A 1 99 ? 0.914 12.213 -6.255 1.00 91.44 99 ALA A CA 1
ATOM 714 C C . ALA A 1 99 ? 2.262 11.745 -6.848 1.00 91.44 99 ALA A C 1
ATOM 716 O O . ALA A 1 99 ? 3.274 11.755 -6.139 1.00 91.44 99 ALA A O 1
ATOM 717 N N . PRO A 1 100 ? 2.296 11.319 -8.124 1.00 91.94 100 PRO A N 1
ATOM 718 C CA . PRO A 1 100 ? 1.206 11.369 -9.110 1.00 91.94 100 PRO A CA 1
ATOM 719 C C . PRO A 1 100 ? 0.041 10.413 -8.792 1.00 91.94 100 PRO A C 1
ATOM 721 O O . PRO A 1 100 ? 0.209 9.449 -8.052 1.00 91.94 100 PRO A O 1
ATOM 724 N N . ALA A 1 101 ? -1.140 10.691 -9.360 1.00 88.50 101 ALA A N 1
ATOM 725 C CA . ALA A 1 101 ? -2.333 9.854 -9.181 1.00 88.50 101 ALA A CA 1
ATOM 726 C C . ALA A 1 101 ? -2.178 8.461 -9.818 1.00 88.50 101 ALA A C 1
ATOM 728 O O . ALA A 1 101 ? -2.747 7.490 -9.322 1.00 88.50 101 ALA A O 1
ATOM 729 N N . GLU A 1 102 ? -1.393 8.367 -10.891 1.00 94.06 102 GLU A N 1
ATOM 730 C CA . GLU A 1 102 ? -0.962 7.116 -11.505 1.00 94.06 102 GLU A CA 1
ATOM 731 C C . GLU A 1 102 ? 0.570 7.075 -11.498 1.00 94.06 102 GLU A C 1
ATOM 733 O O . GLU A 1 102 ? 1.235 7.886 -12.147 1.00 94.06 102 GLU A O 1
ATOM 738 N N . THR A 1 103 ? 1.151 6.165 -10.712 1.00 97.38 103 THR A N 1
ATOM 739 C CA . THR A 1 103 ? 2.601 5.937 -10.716 1.00 97.38 103 THR A CA 1
ATOM 740 C C . THR A 1 103 ? 2.992 5.048 -11.891 1.00 97.38 103 THR A C 1
ATOM 742 O O . THR A 1 103 ? 2.175 4.298 -12.428 1.00 97.38 103 THR A O 1
ATOM 745 N N . ARG A 1 104 ? 4.279 5.054 -12.265 1.00 97.94 104 ARG A N 1
ATOM 746 C CA . ARG A 1 104 ? 4.792 4.143 -13.301 1.00 97.94 104 ARG A CA 1
ATOM 747 C C . ARG A 1 104 ? 4.519 2.672 -12.965 1.00 97.94 104 ARG A C 1
ATOM 749 O O . ARG A 1 104 ? 4.287 1.885 -13.874 1.00 97.94 104 ARG A O 1
ATOM 756 N N . LEU A 1 105 ? 4.532 2.302 -11.681 1.00 98.50 105 LEU A N 1
ATOM 757 C CA . LEU A 1 105 ? 4.185 0.949 -11.250 1.00 98.50 105 LEU A CA 1
ATOM 758 C C . LEU A 1 105 ? 2.730 0.616 -11.594 1.00 98.50 105 LEU A C 1
ATOM 760 O O . LEU A 1 105 ? 2.483 -0.427 -12.191 1.00 98.50 105 LEU A O 1
ATOM 764 N N . LEU A 1 106 ? 1.787 1.494 -11.238 1.00 98.06 106 LEU A N 1
ATOM 765 C CA . LEU A 1 106 ? 0.366 1.273 -11.509 1.00 98.06 106 LEU A CA 1
ATOM 766 C C . LEU A 1 106 ? 0.070 1.260 -13.012 1.00 98.06 106 LEU A C 1
ATOM 768 O O . LEU A 1 106 ? -0.637 0.369 -13.471 1.00 98.06 106 LEU A O 1
ATOM 772 N N . HIS A 1 107 ? 0.670 2.171 -13.782 1.00 98.06 107 HIS A N 1
ATOM 773 C CA . HIS A 1 107 ? 0.532 2.197 -15.242 1.00 98.06 107 HIS A CA 1
ATOM 774 C C . HIS A 1 107 ? 0.973 0.878 -15.889 1.00 98.06 107 HIS A C 1
ATOM 776 O O . HIS A 1 107 ? 0.233 0.258 -16.652 1.00 98.06 107 HIS A O 1
ATOM 782 N N . GLU A 1 108 ? 2.179 0.406 -15.559 1.00 98.31 108 GLU A N 1
ATOM 783 C CA . GLU A 1 108 ? 2.711 -0.834 -16.133 1.00 98.31 108 GLU A CA 1
ATOM 784 C C . GLU A 1 108 ? 1.969 -2.078 -15.621 1.00 98.31 108 GLU A C 1
ATOM 786 O O . GLU A 1 108 ? 1.749 -3.013 -16.387 1.00 98.31 108 GLU A O 1
ATOM 791 N N . ALA A 1 109 ? 1.516 -2.087 -14.363 1.00 98.31 109 ALA A N 1
ATOM 792 C CA . ALA A 1 109 ? 0.669 -3.155 -13.833 1.00 98.31 109 ALA A CA 1
ATOM 793 C C . ALA A 1 109 ? -0.686 -3.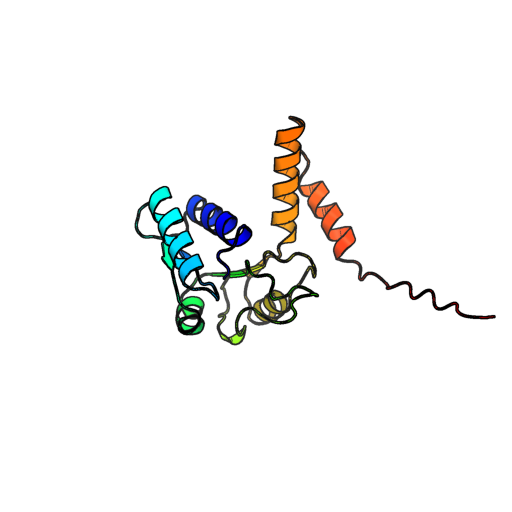225 -14.564 1.00 98.31 109 ALA A C 1
ATOM 795 O O . ALA A 1 109 ? -1.134 -4.312 -14.928 1.00 98.31 109 ALA A O 1
ATOM 796 N N . GLY A 1 110 ? -1.311 -2.076 -14.839 1.00 98.06 110 GLY A N 1
ATOM 797 C CA . GLY A 1 110 ? -2.561 -1.999 -15.596 1.00 98.06 110 GLY A CA 1
ATOM 798 C C . GLY A 1 110 ? -2.424 -2.580 -17.006 1.00 98.06 110 GLY A C 1
ATOM 799 O O . GLY A 1 110 ? -3.249 -3.393 -17.420 1.00 98.06 110 GLY A O 1
ATOM 800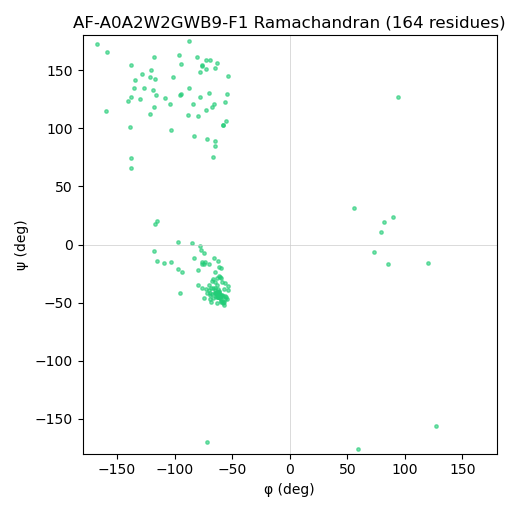 N N . LYS A 1 111 ? -1.327 -2.266 -17.712 1.00 98.25 111 LYS A N 1
ATOM 801 C CA . LYS A 1 111 ? -1.019 -2.858 -19.032 1.00 98.25 111 LYS A CA 1
ATOM 802 C C . LYS A 1 111 ? -0.880 -4.382 -19.008 1.00 98.25 111 LYS A C 1
ATOM 804 O O . LYS A 1 111 ? -1.133 -5.027 -20.019 1.00 98.25 111 LYS A O 1
ATOM 809 N N . LEU A 1 112 ? -0.464 -4.952 -17.878 1.00 97.75 112 LEU A N 1
ATOM 810 C CA . LEU A 1 112 ? -0.323 -6.399 -17.685 1.00 97.75 112 LEU A CA 1
ATOM 811 C C . LEU A 1 112 ? -1.637 -7.085 -17.271 1.00 97.75 112 LEU A C 1
ATOM 813 O O . LEU A 1 112 ? -1.645 -8.298 -17.063 1.00 97.75 112 LEU A O 1
ATOM 817 N N . GLY A 1 113 ? -2.742 -6.340 -17.150 1.00 97.81 113 GLY A N 1
ATOM 818 C CA . GLY A 1 113 ? -4.036 -6.869 -16.717 1.00 97.81 113 GLY A CA 1
ATOM 819 C C . GLY A 1 113 ? -4.171 -7.007 -15.199 1.00 97.81 113 GLY A C 1
ATOM 820 O O . GLY A 1 113 ? -5.016 -7.767 -14.722 1.00 97.81 113 GLY A O 1
ATOM 821 N N . CYS A 1 114 ? -3.338 -6.312 -14.419 1.00 98.44 114 CYS A N 1
ATOM 822 C CA . CYS A 1 114 ? -3.516 -6.238 -12.973 1.00 98.44 114 CYS A CA 1
ATOM 823 C C . CYS A 1 114 ? -4.635 -5.251 -12.611 1.00 98.44 114 CYS A C 1
ATOM 825 O O . CYS A 1 114 ? -4.810 -4.215 -13.252 1.00 98.44 114 CYS A O 1
ATOM 827 N N . ARG A 1 115 ? -5.347 -5.524 -11.514 1.00 98.38 115 ARG A N 1
ATOM 828 C CA . ARG A 1 115 ? -6.256 -4.544 -10.897 1.00 98.38 115 ARG A CA 1
ATOM 829 C C . ARG A 1 115 ? -5.436 -3.541 -10.093 1.00 98.38 115 ARG A C 1
ATOM 831 O O . ARG A 1 115 ? -4.656 -3.958 -9.240 1.00 98.38 115 ARG A O 1
ATOM 838 N N . THR A 1 116 ? -5.604 -2.245 -10.333 1.00 97.69 116 THR A N 1
ATOM 839 C CA . THR A 1 116 ? -4.761 -1.209 -9.718 1.00 97.69 116 THR A CA 1
ATOM 840 C C . THR A 1 116 ? -5.544 -0.268 -8.809 1.00 97.69 116 THR A C 1
ATOM 842 O O . THR A 1 116 ? -6.689 0.078 -9.091 1.00 97.69 116 THR A O 1
ATOM 845 N N . ILE A 1 117 ? -4.931 0.138 -7.692 1.00 94.38 117 ILE A N 1
ATOM 846 C CA . ILE A 1 117 ? -5.500 1.108 -6.740 1.00 94.38 117 ILE A CA 1
ATOM 847 C C . ILE A 1 117 ? -4.400 2.078 -6.292 1.00 94.38 117 ILE A C 1
ATOM 849 O O . ILE A 1 117 ? -3.355 1.645 -5.806 1.00 94.38 117 ILE A O 1
ATOM 853 N N . ASN A 1 118 ? -4.631 3.385 -6.416 1.00 93.06 118 ASN A N 1
ATOM 854 C CA . ASN A 1 118 ? -3.692 4.411 -5.947 1.00 93.06 118 ASN A CA 1
ATOM 855 C C . ASN A 1 118 ? -3.904 4.793 -4.471 1.00 93.06 118 ASN A C 1
ATOM 857 O O . ASN A 1 118 ? -4.870 4.380 -3.828 1.00 93.06 118 ASN A O 1
ATOM 861 N N . GLY A 1 119 ? -3.020 5.643 -3.942 1.00 94.31 119 GLY A N 1
ATOM 862 C CA . GLY A 1 119 ? -3.034 6.029 -2.531 1.00 94.31 119 GLY A CA 1
ATOM 863 C C . GLY A 1 119 ? -4.108 7.052 -2.155 1.00 94.31 119 GLY A C 1
ATOM 864 O O . GLY A 1 119 ? -4.244 7.390 -0.979 1.00 94.31 119 GLY A O 1
ATOM 865 N N . GLY A 1 120 ? -4.862 7.579 -3.127 1.00 93.25 120 GLY A N 1
ATOM 866 C CA . GLY A 1 120 ? -5.805 8.678 -2.910 1.00 93.25 120 GLY A CA 1
ATOM 867 C C . GLY A 1 120 ? -6.928 8.303 -1.945 1.00 93.25 120 GLY A C 1
ATOM 868 O O . GLY A 1 120 ? -7.257 9.077 -1.047 1.00 93.25 120 GLY A O 1
ATOM 869 N N . GLY A 1 121 ? -7.454 7.081 -2.071 1.00 92.38 121 GLY A N 1
ATOM 870 C CA . GLY A 1 121 ? -8.447 6.548 -1.138 1.00 92.38 121 GLY A CA 1
ATOM 871 C C . GLY A 1 121 ? -7.906 6.487 0.290 1.00 92.38 121 GLY A C 1
ATOM 872 O O . GLY A 1 121 ? -8.531 7.016 1.206 1.00 92.38 121 GLY A O 1
ATOM 873 N N . MET A 1 122 ? -6.706 5.923 0.478 1.00 93.31 122 MET A N 1
ATOM 874 C CA . MET A 1 122 ? -6.074 5.846 1.798 1.00 93.31 122 MET A CA 1
ATOM 875 C C . MET A 1 122 ? -5.921 7.237 2.423 1.00 93.31 122 MET A C 1
ATOM 877 O O . MET A 1 122 ? -6.351 7.420 3.560 1.00 93.31 122 MET A O 1
ATOM 881 N N . LEU A 1 123 ? -5.382 8.212 1.675 1.00 94.62 123 LEU A N 1
ATOM 882 C CA . LEU A 1 123 ? -5.204 9.598 2.128 1.00 94.62 123 LEU A CA 1
ATOM 883 C C . LEU A 1 123 ? -6.518 10.222 2.617 1.00 94.62 123 LEU A C 1
ATOM 885 O O . LEU A 1 123 ? -6.547 10.874 3.661 1.00 94.62 123 LEU A O 1
ATOM 889 N N . VAL A 1 124 ? -7.598 10.036 1.860 1.00 96.50 124 VAL A N 1
ATOM 890 C CA . VAL A 1 124 ? -8.896 10.643 2.162 1.00 96.50 124 VAL A CA 1
ATOM 891 C C . VAL A 1 124 ? -9.578 9.954 3.339 1.00 96.50 124 VAL A C 1
ATOM 893 O O . VAL A 1 124 ? -10.047 10.637 4.249 1.00 96.50 124 VAL A O 1
ATOM 896 N N . HIS A 1 125 ? -9.603 8.621 3.366 1.00 95.69 125 HIS A N 1
ATOM 897 C CA . HIS A 1 125 ? -10.258 7.878 4.441 1.00 95.69 125 HIS A CA 1
ATOM 898 C C . HIS A 1 125 ? -9.567 8.094 5.790 1.00 95.69 125 HIS A C 1
ATOM 900 O O . HIS A 1 125 ? -10.257 8.292 6.789 1.00 95.69 125 HIS A O 1
ATOM 906 N N . GLN A 1 126 ? -8.228 8.165 5.834 1.00 95.62 126 GLN A N 1
ATOM 907 C CA . GLN A 1 126 ? -7.548 8.508 7.088 1.00 95.62 126 GLN A CA 1
ATOM 908 C C . GLN A 1 126 ? -7.898 9.927 7.570 1.00 95.62 126 GLN A C 1
ATOM 910 O O . GLN A 1 126 ? -8.018 10.155 8.771 1.00 95.62 126 GLN A O 1
ATOM 915 N N . ALA A 1 127 ? -8.090 10.883 6.652 1.00 96.94 127 ALA A N 1
ATOM 916 C CA . ALA A 1 127 ? -8.420 12.262 6.992 1.00 96.94 127 ALA A CA 1
ATOM 917 C C . ALA A 1 127 ? -9.865 12.376 7.490 1.00 96.94 127 ALA A C 1
ATOM 919 O O . ALA A 1 127 ? -10.127 13.109 8.440 1.00 96.94 127 ALA A O 1
ATOM 920 N N . ALA A 1 128 ? -10.787 11.616 6.892 1.00 97.50 128 ALA A N 1
ATOM 921 C CA . ALA A 1 128 ? -12.170 11.516 7.345 1.00 97.50 128 ALA A CA 1
ATOM 922 C C . ALA A 1 128 ? -12.260 10.933 8.767 1.00 97.50 128 ALA A C 1
ATOM 924 O O . ALA A 1 128 ? -12.970 11.480 9.613 1.00 97.50 128 ALA A O 1
ATOM 925 N N . GLU A 1 129 ? -11.494 9.876 9.062 1.00 97.00 129 GLU A N 1
ATOM 926 C CA . GLU A 1 129 ? -11.441 9.298 10.409 1.00 97.00 129 GLU A CA 1
ATOM 927 C C . GLU A 1 129 ? -10.784 10.243 11.419 1.00 97.00 129 GLU A C 1
ATOM 929 O O . GLU A 1 129 ? -11.316 10.430 12.514 1.00 97.00 129 GLU A O 1
ATOM 934 N N . ALA A 1 130 ? -9.683 10.908 11.057 1.00 97.62 130 ALA A N 1
ATOM 935 C CA . ALA A 1 130 ? -9.062 11.917 11.915 1.00 97.62 130 ALA A CA 1
ATOM 936 C C . ALA A 1 130 ? -10.029 13.076 12.220 1.00 97.62 130 ALA A C 1
ATOM 938 O O . ALA A 1 130 ? -10.173 13.473 13.375 1.00 97.62 130 ALA A O 1
ATOM 939 N N . PHE A 1 131 ? -10.753 13.568 11.210 1.00 98.00 131 PHE A N 1
ATOM 940 C CA . PHE A 1 131 ? -11.778 14.599 11.380 1.00 98.00 131 PHE A CA 1
ATOM 941 C C . PHE A 1 131 ? -12.863 14.157 12.368 1.00 98.00 131 PHE A C 1
ATOM 943 O O . PHE A 1 131 ? -13.209 14.915 13.276 1.00 98.00 131 PHE A O 1
ATOM 950 N N . ARG A 1 132 ? -13.343 12.912 12.252 1.00 97.81 132 ARG A N 1
ATOM 951 C CA . ARG A 1 132 ? -14.301 12.326 13.199 1.00 97.81 132 ARG A CA 1
ATOM 952 C C . ARG A 1 132 ? -13.739 12.262 14.614 1.00 97.81 132 ARG A 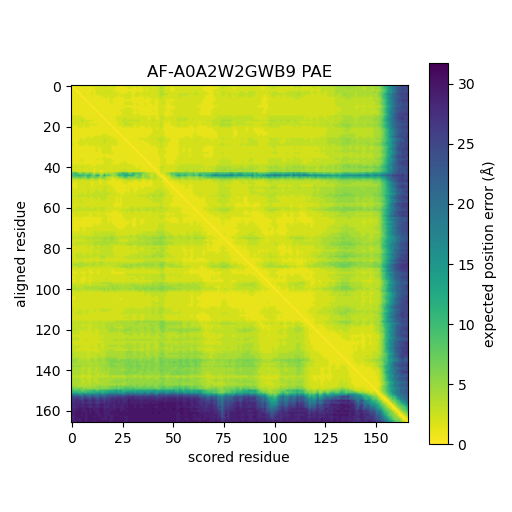C 1
ATOM 954 O O . ARG A 1 132 ? -14.448 12.600 15.554 1.00 97.81 132 ARG A O 1
ATOM 961 N N . HIS A 1 133 ? -12.482 11.859 14.779 1.00 97.44 133 HIS A N 1
ATOM 962 C CA . HIS A 1 133 ? -11.841 11.796 16.093 1.00 97.44 133 HIS A CA 1
ATOM 963 C C . HIS A 1 133 ? -11.674 13.170 16.749 1.00 97.44 133 HIS A C 1
ATOM 965 O O . HIS A 1 133 ? -11.858 13.280 17.957 1.00 97.44 133 HIS A O 1
ATOM 971 N N . PHE A 1 134 ? -11.360 14.211 15.976 1.00 98.19 134 PHE A N 1
ATOM 972 C CA . PHE A 1 134 ? -11.166 15.558 16.519 1.00 98.19 134 PHE A CA 1
ATOM 973 C C . PHE A 1 134 ? -12.469 16.303 16.790 1.00 98.19 134 PHE A C 1
ATOM 975 O O . PHE A 1 134 ? -12.539 17.086 17.731 1.00 98.19 134 PHE A O 1
ATOM 982 N N . THR A 1 135 ? -13.487 16.092 15.958 1.00 98.12 135 THR A N 1
ATOM 983 C CA . THR A 1 135 ? -14.709 16.911 15.985 1.00 98.12 135 THR A CA 1
ATOM 984 C C . THR A 1 135 ? -15.931 16.169 16.515 1.00 98.12 135 THR A C 1
ATOM 986 O O . THR A 1 135 ? -16.944 16.795 16.806 1.00 98.12 135 THR A O 1
ATOM 989 N N . GLY A 1 136 ? -15.880 14.836 16.588 1.00 97.88 136 GLY A N 1
ATOM 990 C CA . GLY A 1 136 ? -17.050 13.985 16.812 1.00 97.88 136 GLY A CA 1
ATOM 991 C C . GLY A 1 136 ? -17.980 13.864 15.596 1.00 97.88 136 GLY A C 1
ATOM 992 O O . GLY A 1 136 ? -18.909 13.060 15.621 1.00 97.88 136 GLY A O 1
ATOM 993 N N . ILE A 1 137 ? -17.737 14.612 14.513 1.00 97.81 137 ILE A N 1
ATOM 994 C CA . ILE A 1 137 ? -18.602 14.657 13.329 1.00 97.81 137 ILE A CA 1
ATOM 995 C C . ILE A 1 137 ? -18.094 13.671 12.278 1.00 97.81 137 ILE A C 1
ATOM 997 O O . ILE A 1 137 ? -16.929 13.693 11.884 1.00 97.81 137 ILE A O 1
ATOM 1001 N N . ARG A 1 138 ? -18.984 12.820 11.760 1.00 97.56 138 ARG A N 1
ATOM 1002 C CA . ARG A 1 138 ? -18.652 11.926 10.646 1.00 97.56 138 ARG A CA 1
ATOM 1003 C C . ARG A 1 138 ? -18.535 12.726 9.347 1.00 97.56 138 ARG A C 1
ATOM 1005 O O . ARG A 1 138 ? -19.519 13.291 8.876 1.00 97.56 138 ARG A O 1
ATOM 1012 N N . ALA A 1 139 ? -17.338 12.752 8.764 1.00 97.12 139 ALA A N 1
ATOM 1013 C CA . ALA A 1 139 ? -17.121 13.353 7.454 1.00 97.12 139 ALA A CA 1
ATOM 1014 C C . ALA A 1 139 ? -17.718 12.490 6.329 1.00 97.12 139 ALA A C 1
ATOM 1016 O O . ALA A 1 139 ? -17.773 11.262 6.417 1.00 97.12 139 ALA A O 1
ATOM 1017 N N . ASP A 1 140 ? -18.118 13.149 5.246 1.00 97.06 140 ASP A N 1
ATOM 1018 C CA . ASP A 1 140 ? -18.519 12.504 3.997 1.00 97.06 140 ASP A CA 1
ATOM 1019 C C . ASP A 1 140 ? -17.263 12.177 3.176 1.00 97.06 140 ASP A C 1
ATOM 1021 O O . ASP A 1 140 ? -16.721 13.025 2.458 1.00 97.06 140 ASP A O 1
ATOM 1025 N N . ALA A 1 141 ? -16.760 10.954 3.348 1.00 95.44 141 ALA A N 1
ATOM 1026 C CA . ALA A 1 141 ? -15.527 10.501 2.714 1.00 95.44 141 ALA A CA 1
ATOM 1027 C C . ALA A 1 141 ? -15.638 10.439 1.182 1.00 95.44 141 ALA A C 1
ATOM 1029 O O . ALA A 1 141 ? -14.655 10.711 0.495 1.00 95.44 141 ALA A O 1
ATOM 1030 N N . GLU A 1 142 ? -16.820 10.138 0.641 1.00 94.88 142 GLU A N 1
ATOM 1031 C CA . GLU A 1 142 ? -17.045 10.088 -0.806 1.00 94.88 142 GLU A CA 1
ATOM 1032 C C . GLU A 1 142 ? -16.919 11.481 -1.416 1.00 94.88 142 GLU A C 1
ATOM 1034 O O . GLU A 1 142 ? -16.176 11.675 -2.381 1.00 94.88 142 GLU A O 1
ATOM 1039 N N . ARG A 1 143 ? -17.547 12.485 -0.793 1.00 96.50 143 ARG A N 1
ATOM 1040 C CA . ARG A 1 143 ? -17.401 13.884 -1.208 1.00 96.50 143 ARG A CA 1
ATOM 1041 C C . ARG A 1 143 ? -15.959 14.369 -1.086 1.00 96.50 143 ARG A C 1
ATOM 1043 O O . ARG A 1 143 ? -15.473 15.073 -1.973 1.00 96.50 143 ARG A O 1
ATOM 1050 N N . MET A 1 144 ? -15.257 13.994 -0.016 1.00 96.69 144 MET A N 1
ATOM 1051 C CA . MET A 1 144 ? -13.835 14.317 0.140 1.00 96.69 144 MET A CA 1
ATOM 1052 C C . MET A 1 144 ? -12.986 13.686 -0.969 1.00 96.69 144 MET A C 1
ATOM 1054 O O . MET A 1 144 ? -12.099 14.351 -1.508 1.00 96.69 144 MET A O 1
ATOM 1058 N N . LEU A 1 145 ? -13.269 12.433 -1.335 1.00 93.19 145 LEU A N 1
ATOM 1059 C CA . LEU A 1 145 ? -12.533 11.708 -2.366 1.00 93.19 145 LEU A CA 1
ATOM 1060 C C . LEU A 1 145 ? -12.792 12.300 -3.748 1.00 93.19 145 LEU A C 1
ATOM 1062 O O . LEU A 1 145 ? -11.838 12.596 -4.467 1.00 93.19 145 LEU A O 1
ATOM 1066 N N . ALA A 1 146 ? -14.054 12.553 -4.092 1.00 92.38 146 ALA A N 1
ATOM 1067 C CA . ALA A 1 146 ? -14.428 13.212 -5.339 1.00 92.38 146 ALA A CA 1
ATOM 1068 C C . ALA A 1 146 ? -13.740 14.580 -5.478 1.00 92.38 146 ALA A C 1
ATOM 1070 O O . ALA A 1 146 ? -13.158 14.894 -6.521 1.00 92.38 146 ALA A O 1
ATOM 1071 N N . HIS A 1 147 ? -13.724 15.371 -4.400 1.00 93.75 147 HIS A N 1
ATOM 1072 C CA . HIS A 1 147 ? -13.036 16.660 -4.380 1.00 93.75 147 HIS A CA 1
ATOM 1073 C C . HIS A 1 147 ? -11.523 16.515 -4.560 1.00 93.75 147 HIS A C 1
ATOM 1075 O O . HIS A 1 147 ? -10.930 17.231 -5.370 1.00 93.75 147 HIS A O 1
ATOM 1081 N N . PHE A 1 148 ? -10.893 15.572 -3.853 1.00 91.69 148 PHE A N 1
ATOM 1082 C CA . PHE A 1 148 ? -9.465 15.288 -3.989 1.00 91.69 148 PHE A CA 1
ATOM 1083 C C . PHE A 1 148 ? -9.097 14.915 -5.431 1.00 91.69 148 PHE A C 1
ATOM 1085 O O . PHE A 1 148 ? -8.203 15.534 -6.012 1.00 91.69 148 PHE A O 1
ATOM 1092 N N . LEU A 1 149 ? -9.828 13.974 -6.035 1.00 87.06 149 LEU A N 1
ATOM 1093 C CA . LEU A 1 149 ? -9.600 13.523 -7.410 1.00 87.06 149 LEU A CA 1
ATOM 1094 C C . LEU A 1 149 ? -9.795 14.656 -8.428 1.00 87.06 149 LEU A C 1
ATOM 1096 O O . LEU A 1 149 ? -8.997 14.789 -9.354 1.00 87.06 149 LEU A O 1
ATOM 1100 N N . SER A 1 150 ? -10.781 15.540 -8.224 1.00 88.31 150 SER A N 1
ATOM 1101 C CA . SER A 1 150 ? -11.002 16.698 -9.109 1.00 88.31 150 SER A CA 1
ATOM 1102 C C . SER A 1 150 ? -9.802 17.656 -9.170 1.00 88.31 150 SER A C 1
ATOM 1104 O O . SER A 1 150 ? -9.590 18.340 -10.175 1.00 88.31 150 SER A O 1
ATOM 1106 N N . ARG A 1 151 ? -8.999 17.705 -8.098 1.00 84.88 151 ARG A N 1
ATOM 1107 C CA . ARG A 1 151 ? -7.832 18.588 -7.977 1.00 84.88 151 ARG A CA 1
ATOM 1108 C C . ARG A 1 151 ? -6.526 17.940 -8.410 1.00 84.88 151 ARG A C 1
ATOM 1110 O O . ARG A 1 151 ? -5.608 18.667 -8.778 1.00 84.88 151 ARG A O 1
ATOM 1117 N N . THR A 1 152 ? -6.437 16.615 -8.380 1.00 77.44 152 THR A N 1
ATOM 1118 C CA . THR A 1 152 ? -5.229 15.871 -8.767 1.00 77.44 152 THR A CA 1
ATOM 1119 C C . THR A 1 152 ? -5.274 15.351 -10.203 1.00 77.44 152 THR A C 1
ATOM 1121 O O . THR A 1 152 ? -4.217 15.138 -10.789 1.00 77.44 152 THR A O 1
ATOM 1124 N N . ALA A 1 153 ? -6.464 15.224 -10.803 1.00 62.91 153 ALA A N 1
ATOM 1125 C CA . ALA A 1 153 ? -6.638 14.862 -12.213 1.00 62.91 153 ALA A CA 1
ATOM 1126 C C . ALA A 1 153 ? -6.306 16.003 -13.194 1.00 62.91 153 ALA A C 1
ATOM 1128 O O . ALA A 1 153 ? -6.112 15.761 -14.384 1.00 62.91 153 ALA A O 1
ATOM 1129 N N . ARG A 1 154 ? -6.231 17.256 -12.724 1.00 50.72 154 ARG A N 1
ATOM 1130 C CA . ARG A 1 154 ? -5.790 18.376 -13.562 1.00 50.72 154 ARG A CA 1
ATOM 1131 C C . ARG A 1 154 ? -4.262 18.435 -13.553 1.00 50.72 154 ARG A C 1
ATOM 1133 O O . ARG A 1 154 ? -3.698 18.642 -12.475 1.00 50.72 154 ARG A O 1
ATOM 1140 N N . PRO A 1 155 ? -3.573 18.324 -14.706 1.00 45.50 155 PRO A N 1
ATOM 1141 C CA . PRO A 1 155 ? -2.170 18.697 -14.753 1.00 45.50 155 PRO A CA 1
ATOM 1142 C C . PRO A 1 155 ? -2.085 20.144 -14.271 1.00 45.50 155 PRO A C 1
ATOM 1144 O O . PRO A 1 155 ? -2.770 21.025 -14.798 1.00 45.50 155 PRO A O 1
ATOM 1147 N N . ARG A 1 156 ? -1.293 20.393 -13.222 1.00 45.25 156 ARG A N 1
ATOM 1148 C CA . ARG A 1 156 ? -0.906 21.759 -12.874 1.00 45.25 156 ARG A CA 1
ATOM 1149 C C . ARG A 1 156 ? -0.217 22.309 -14.116 1.00 45.25 156 ARG A C 1
ATOM 1151 O O . ARG A 1 156 ? 0.928 21.954 -14.381 1.00 45.25 156 ARG A O 1
ATOM 1158 N N . ALA A 1 157 ? -0.917 23.143 -14.882 1.00 40.78 157 ALA A N 1
ATOM 1159 C CA . ALA A 1 157 ? -0.256 24.066 -15.778 1.00 40.78 157 ALA A CA 1
ATOM 1160 C C . ALA A 1 157 ? 0.690 24.859 -14.878 1.00 40.78 157 ALA A C 1
ATOM 1162 O O . ALA A 1 157 ? 0.249 25.624 -14.020 1.00 40.78 157 ALA A O 1
ATOM 1163 N N . LEU A 1 158 ? 1.985 24.572 -14.982 1.00 38.88 158 LEU A N 1
ATOM 1164 C CA . LEU A 1 158 ? 3.004 25.453 -14.451 1.00 38.88 158 LEU A CA 1
ATOM 1165 C C . LEU A 1 158 ? 2.763 26.781 -15.160 1.00 38.88 158 LEU A C 1
ATOM 1167 O O . LEU A 1 158 ? 3.068 26.917 -16.343 1.00 38.88 158 LEU A O 1
ATOM 1171 N N . SER A 1 159 ? 2.153 27.736 -14.459 1.00 39.81 159 SER A N 1
ATOM 1172 C CA . SER A 1 159 ? 2.199 29.133 -14.853 1.00 39.81 159 SER A CA 1
ATOM 1173 C C . SER A 1 159 ? 3.660 29.550 -14.734 1.00 39.81 159 SER A C 1
ATOM 1175 O O . SER A 1 159 ? 4.105 30.039 -13.697 1.00 39.81 159 SER A O 1
ATOM 1177 N N . LEU A 1 160 ? 4.429 29.281 -15.784 1.00 39.19 160 LEU A N 1
ATOM 1178 C CA . LEU A 1 160 ? 5.626 30.038 -16.079 1.00 39.19 160 LEU A CA 1
ATOM 1179 C C . LEU A 1 160 ? 5.132 31.448 -16.394 1.00 39.19 160 LEU A C 1
ATOM 1181 O O . LEU A 1 160 ? 4.835 31.773 -17.541 1.00 39.19 160 LEU A O 1
ATOM 1185 N N . SER A 1 161 ? 5.012 32.282 -15.364 1.00 40.81 161 SER A N 1
ATOM 1186 C CA . SER A 1 161 ? 5.115 33.726 -15.522 1.00 40.81 161 SER A CA 1
ATOM 1187 C C . SER A 1 161 ? 6.556 34.027 -15.932 1.00 40.81 161 SER A C 1
ATOM 1189 O O . SER A 1 161 ? 7.396 34.449 -1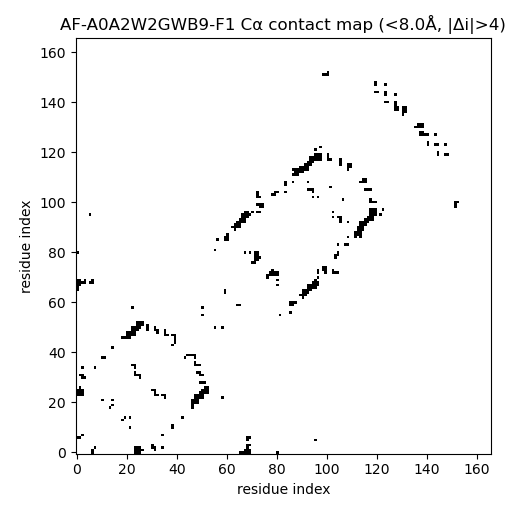5.144 1.00 40.81 161 SER A O 1
ATOM 1191 N N . ALA A 1 162 ? 6.843 33.740 -17.200 1.00 46.88 162 ALA A N 1
ATOM 1192 C CA . ALA A 1 162 ? 7.862 34.432 -17.946 1.00 46.88 162 ALA A CA 1
ATOM 1193 C C . ALA A 1 162 ? 7.309 35.831 -18.219 1.00 46.88 162 ALA A C 1
ATOM 1195 O O . ALA A 1 162 ? 6.628 36.050 -19.214 1.00 46.88 162 ALA A O 1
ATOM 1196 N N . ASP A 1 163 ? 7.587 36.762 -17.316 1.00 41.28 163 ASP A N 1
ATOM 1197 C CA . ASP A 1 163 ? 7.731 38.149 -17.734 1.00 41.28 163 ASP A CA 1
ATOM 1198 C C . ASP A 1 163 ? 8.921 38.761 -17.002 1.00 41.28 163 ASP A C 1
ATOM 1200 O O . ASP A 1 163 ? 8.823 39.510 -16.035 1.00 41.28 163 ASP A O 1
ATOM 1204 N N . GLY A 1 164 ? 10.099 38.351 -17.468 1.00 43.53 164 GLY A N 1
ATOM 1205 C CA . GLY A 1 164 ? 11.218 39.266 -17.520 1.00 43.53 164 GLY A CA 1
ATOM 1206 C C . GLY A 1 164 ? 11.030 40.141 -18.752 1.00 43.53 164 GLY A C 1
ATOM 1207 O O . GLY A 1 164 ? 11.182 39.651 -19.872 1.00 43.53 164 GLY A O 1
ATOM 1208 N N . ARG A 1 165 ? 10.741 41.428 -18.549 1.00 48.56 165 ARG A N 1
ATOM 1209 C CA . ARG A 1 165 ? 11.130 42.480 -19.489 1.00 48.56 165 ARG A CA 1
ATOM 1210 C C . ARG A 1 165 ? 11.144 43.869 -18.832 1.00 48.56 165 ARG A C 1
ATOM 1212 O O . ARG A 1 165 ? 10.092 44.438 -18.573 1.00 48.56 165 ARG A O 1
ATOM 1219 N N . ARG A 1 166 ? 12.378 44.394 -18.790 1.00 43.31 166 ARG A N 1
ATOM 1220 C CA . ARG A 1 166 ? 12.856 45.781 -18.619 1.00 43.31 166 ARG A CA 1
ATOM 1221 C C . ARG A 1 166 ? 13.030 46.293 -17.196 1.00 43.31 166 ARG A C 1
ATOM 1223 O O . ARG A 1 166 ? 12.033 46.392 -16.461 1.00 43.31 166 ARG A O 1
#

Nearest PDB structures (foldseek):
  3jyo-assembly1_A  TM=9.620E-01  e=1.371E-13  Corynebacterium glutamicum ATCC 13032
  1nvt-assembly1_B  TM=8.378E-01  e=5.020E-09  Methanocaldococcus jannaschii
  3tnl-assembly1_B  TM=8.468E-01  e=1.517E-08  Listeria monocytogenes EGD-e
  7cok-assembly1_B  TM=8.558E-01  e=2.563E-07  Gluconobacter sp.
  2ev9-assembly1_A  TM=9.244E-01  e=9.904E-07  Thermus thermophilus HB8

Foldseek 3Di:
DDLPPQVLVVLLVCVVVPQQAAEDEDQPQVSSVVSQVVSCVVNPDSRYYYDYPVCCLVVQLPDLEEEAPDCDQAPVHDDDPDPLVSHAANHEYEYLDCVQPAGPSQVSCVVRNHHYDYNLLVVLVVVQVVCCVVPVDRDPSVVSSVVSCVVNVDDPPPPPPPDDDD